Protein AF-A0A5D2HQ77-F1 (afdb_monomer_lite)

Foldseek 3Di:
DVVLLVVQPVPPDDDPVVVVVVLVVVLVVLQVVLLVLQVPPVCLLCSLVVLLVVVVVLVCCCCRRVVVPVVSVVSNLVSLLVSCPPDPLSSLLSLLVVLLVLQLCVQVPPDPVNSLVVLVSSVVSVLSDPVPVSNVVNNVVSVVVCVVVVRTPDPVSVVSSVVVVCVSVDD

Secondary structure (DSSP, 8-state):
-HHHHHHHTT-SSS-HHHHHHHHHHHHHHHHHHHHHHHS-GGGGGGHHHHHHHHHHHHHHHHHHHHTT-HHHHHHHHHHHHHHHTSSSSHHHHHHHHHHHHHHHHTTSS--HHHHHHHHHHHHHHHTT-S-HHHHHHHHHHHHHHHHHHT--S-HHHHHHHHHHHHHHH--

InterPro domains:
  IPR001373 Cullin, N-terminal [PF00888] (7-171)
  IPR016158 Cullin homology domain [PS50069] (90-171)
  IPR016158 Cullin homology domain [SM00182] (120-171)
  IPR016159 Cullin repeat-like-containing domain superfamily [SSF74788] (16-86)
  IPR036317 Cullin homology domain superfamily [SSF75632] (87-171)
  IPR045093 Cullin [PTHR11932] (2-170)

Radius of gyration: 18.24 Å; chains: 1; bounding box: 46×30×52 Å

Organism: Gossypium darwinii (NCBI:txid34276)

Structure (mmCIF, N/CA/C/O backbone):
data_AF-A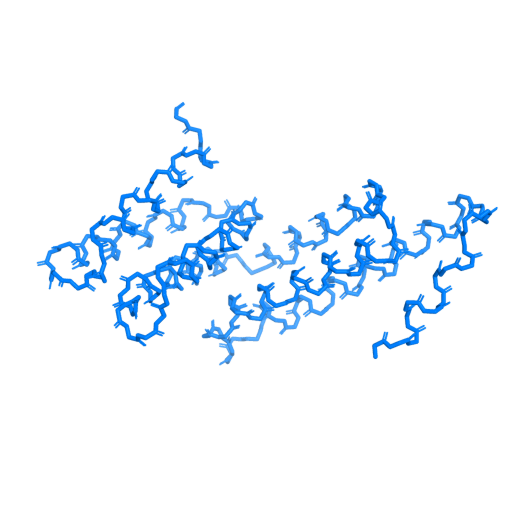0A5D2HQ77-F1
#
_entry.id   AF-A0A5D2HQ77-F1
#
loop_
_atom_site.group_PDB
_atom_site.id
_atom_site.type_symbol
_atom_site.label_atom_id
_atom_site.label_alt_id
_atom_site.label_comp_id
_atom_site.label_asym_id
_atom_site.label_entity_id
_atom_site.label_seq_id
_atom_site.pdbx_PDB_ins_code
_atom_site.Cartn_x
_atom_site.Cartn_y
_atom_site.Cartn_z
_atom_site.occupancy
_atom_site.B_iso_or_equiv
_atom_site.auth_seq_id
_atom_site.auth_comp_id
_atom_site.auth_asym_id
_atom_site.auth_atom_id
_atom_site.pdbx_PDB_model_num
ATOM 1 N N . MET A 1 1 ? 24.667 5.926 -4.091 1.00 46.28 1 MET A N 1
ATOM 2 C CA . MET A 1 1 ? 23.511 6.349 -4.912 1.00 46.28 1 MET A CA 1
ATOM 3 C C . MET A 1 1 ? 23.934 7.239 -6.090 1.00 46.28 1 MET A C 1
ATOM 5 O O . MET A 1 1 ? 23.267 7.203 -7.112 1.00 46.28 1 MET A O 1
ATOM 9 N N . ASP A 1 2 ? 25.092 7.914 -6.039 1.00 42.59 2 ASP A N 1
ATOM 10 C CA . ASP A 1 2 ? 25.584 8.804 -7.114 1.00 42.59 2 ASP A CA 1
ATOM 11 C C . ASP A 1 2 ? 25.995 8.146 -8.443 1.00 42.59 2 ASP A C 1
ATOM 13 O O . ASP A 1 2 ? 26.042 8.810 -9.481 1.00 42.59 2 ASP A O 1
ATOM 17 N N . THR A 1 3 ? 26.298 6.846 -8.455 1.00 45.66 3 THR A N 1
ATOM 18 C CA . THR A 1 3 ? 26.822 6.174 -9.658 1.00 45.66 3 THR A CA 1
ATOM 19 C C . THR A 1 3 ? 25.743 5.931 -10.718 1.00 45.66 3 THR A C 1
ATOM 21 O O . THR A 1 3 ? 26.035 5.966 -11.911 1.00 45.66 3 THR A O 1
ATOM 24 N N . VAL A 1 4 ? 24.486 5.740 -10.302 1.00 54.38 4 VAL A N 1
ATOM 25 C CA . VAL A 1 4 ? 23.354 5.481 -11.209 1.00 54.38 4 VAL A CA 1
ATOM 26 C C . VAL A 1 4 ? 22.914 6.784 -11.884 1.00 54.38 4 VAL A C 1
ATOM 28 O O . VAL A 1 4 ? 22.892 6.861 -13.110 1.00 54.38 4 VAL A O 1
ATOM 31 N N . SER A 1 5 ? 22.700 7.854 -11.110 1.00 49.12 5 SER A N 1
ATOM 32 C CA . SER A 1 5 ? 22.277 9.161 -11.642 1.00 49.12 5 SER A CA 1
ATOM 33 C C . SER A 1 5 ? 23.320 9.835 -12.544 1.00 49.12 5 SER A C 1
ATOM 35 O O . SER A 1 5 ? 22.963 10.677 -13.369 1.00 49.12 5 SER A O 1
ATOM 37 N N . ARG A 1 6 ? 24.611 9.482 -12.430 1.00 52.41 6 ARG A N 1
ATOM 38 C CA . ARG A 1 6 ? 25.660 9.939 -13.362 1.00 52.41 6 ARG A CA 1
ATOM 39 C C . ARG A 1 6 ? 25.711 9.133 -14.661 1.00 52.41 6 ARG A C 1
ATOM 41 O O . ARG A 1 6 ? 26.013 9.717 -15.697 1.00 52.41 6 ARG A O 1
ATOM 48 N N . ALA A 1 7 ? 25.380 7.841 -14.633 1.00 55.38 7 ALA A N 1
ATOM 49 C CA . ALA A 1 7 ? 25.395 6.995 -15.828 1.00 55.38 7 ALA A CA 1
ATOM 50 C C . ALA A 1 7 ? 24.282 7.353 -16.834 1.00 55.38 7 ALA A C 1
ATOM 52 O O . ALA A 1 7 ? 24.473 7.193 -18.037 1.00 55.38 7 ALA A O 1
ATOM 53 N N . PHE A 1 8 ? 23.140 7.879 -16.370 1.00 52.66 8 PHE A N 1
ATOM 54 C CA . PHE A 1 8 ? 21.962 8.097 -17.224 1.00 52.66 8 PHE A CA 1
ATOM 55 C C . PHE A 1 8 ? 21.809 9.511 -17.810 1.00 52.66 8 PHE A C 1
ATOM 57 O O . PHE A 1 8 ? 21.133 9.665 -18.827 1.00 52.66 8 PHE A O 1
ATOM 64 N N . ARG A 1 9 ? 22.499 10.536 -17.280 1.00 54.22 9 ARG A N 1
ATOM 65 C CA . ARG A 1 9 ? 22.414 11.920 -17.811 1.00 54.22 9 ARG A CA 1
ATOM 66 C C . ARG A 1 9 ? 22.979 12.098 -19.227 1.00 54.22 9 ARG A C 1
ATOM 68 O O . ARG A 1 9 ? 22.667 13.089 -19.874 1.00 54.22 9 ARG A O 1
ATOM 75 N N . GLY A 1 10 ? 23.784 11.158 -19.722 1.00 47.34 10 GLY A N 1
ATOM 76 C CA . GLY A 1 10 ? 24.385 11.220 -21.062 1.00 47.34 10 GLY A CA 1
ATOM 77 C C . GLY A 1 10 ? 23.536 10.630 -22.195 1.00 47.34 10 GLY A C 1
ATOM 78 O O . GLY A 1 10 ? 24.005 10.574 -23.328 1.00 47.34 10 GLY A O 1
ATOM 79 N N . CYS A 1 11 ? 22.320 10.144 -21.922 1.00 49.59 11 CYS A N 1
ATOM 80 C CA . CYS A 1 11 ? 21.590 9.268 -22.846 1.00 49.59 11 CYS A CA 1
ATOM 81 C C . CYS A 1 11 ? 20.347 9.905 -23.496 1.00 49.59 11 CYS A C 1
ATOM 83 O O . CYS A 1 11 ? 19.375 9.215 -23.785 1.00 49.59 11 CYS A O 1
ATOM 85 N N . THR A 1 12 ? 20.346 11.213 -23.764 1.00 49.84 12 THR A N 1
ATOM 86 C CA . THR A 1 12 ? 19.208 11.870 -24.440 1.00 49.84 12 THR A CA 1
ATOM 87 C C . THR A 1 12 ? 19.161 11.634 -25.955 1.00 49.84 12 THR A C 1
ATOM 89 O O . THR A 1 12 ? 18.136 11.913 -26.567 1.00 49.84 12 THR A O 1
ATOM 92 N N . HIS A 1 13 ? 20.208 11.059 -26.568 1.00 49.38 13 HIS A N 1
ATOM 93 C CA . HIS A 1 13 ? 20.283 10.893 -28.030 1.00 49.38 13 HIS A CA 1
ATOM 94 C C . HIS A 1 13 ? 20.560 9.473 -28.569 1.00 49.38 13 HIS A C 1
ATOM 96 O O . HIS A 1 13 ? 20.652 9.302 -29.785 1.00 49.38 13 HIS A O 1
ATOM 102 N N . CYS A 1 14 ? 20.619 8.426 -27.736 1.00 48.28 14 CYS A N 1
ATOM 103 C CA . CYS A 1 14 ? 20.966 7.074 -28.203 1.00 48.28 14 CYS A CA 1
ATOM 104 C C . CYS A 1 14 ? 19.781 6.087 -28.247 1.00 48.28 14 CYS A C 1
ATOM 106 O O . CYS A 1 14 ? 19.471 5.397 -27.284 1.00 48.28 14 CYS A O 1
ATOM 108 N N . PHE A 1 15 ? 19.185 6.005 -29.444 1.00 48.59 15 PHE A N 1
ATOM 109 C CA . PHE A 1 15 ? 18.670 4.813 -30.140 1.00 48.59 15 PHE A CA 1
ATOM 110 C C . PHE A 1 15 ? 17.759 3.825 -29.376 1.00 48.59 15 PHE A C 1
ATOM 112 O O . PHE A 1 15 ? 18.195 3.060 -28.520 1.00 48.59 15 PHE A O 1
ATOM 119 N N . LYS A 1 16 ? 16.501 3.727 -29.844 1.00 52.50 16 LYS A N 1
ATOM 120 C CA . LYS A 1 16 ? 15.374 2.847 -29.437 1.00 52.50 16 LYS A CA 1
ATOM 121 C C . LYS A 1 16 ? 15.703 1.435 -28.892 1.00 52.50 16 LYS A C 1
ATOM 123 O O . LYS A 1 16 ? 14.896 0.890 -28.140 1.00 52.50 16 LYS A O 1
ATOM 128 N N . GLY A 1 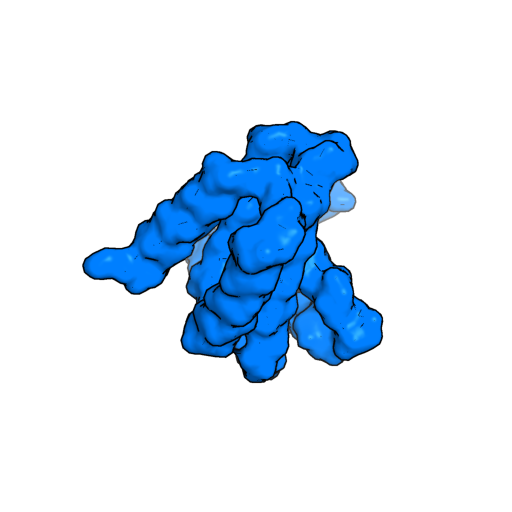17 ? 16.841 0.834 -29.247 1.00 51.88 17 GLY A N 1
ATOM 129 C CA . GLY A 1 17 ? 17.302 -0.461 -28.729 1.00 51.88 17 GLY A CA 1
ATOM 130 C C . GLY A 1 17 ? 17.810 -0.429 -27.279 1.00 51.88 17 GLY A C 1
ATOM 131 O O . GLY A 1 17 ? 17.490 -1.336 -26.513 1.00 51.88 17 GLY A O 1
ATOM 132 N N . GLN A 1 18 ? 18.519 0.627 -26.859 1.00 57.16 18 GLN A N 1
ATOM 133 C CA . GLN A 1 18 ? 19.075 0.727 -25.498 1.00 57.16 18 GLN A CA 1
ATOM 134 C C . GLN A 1 18 ? 17.974 0.943 -24.447 1.00 57.16 18 GLN A C 1
ATOM 136 O O . GLN A 1 18 ? 18.000 0.327 -23.382 1.00 57.16 18 GLN A O 1
ATOM 141 N N . CYS A 1 19 ? 16.920 1.693 -24.791 1.00 73.44 19 CYS A N 1
ATOM 142 C CA . CYS A 1 19 ? 15.748 1.863 -23.927 1.00 73.44 19 CYS A CA 1
ATOM 143 C C . CYS A 1 19 ? 14.961 0.560 -23.707 1.00 73.44 19 CYS A C 1
ATOM 145 O O . CYS A 1 19 ? 14.288 0.424 -22.690 1.00 73.44 19 CYS A O 1
ATOM 147 N N . LYS A 1 20 ? 15.002 -0.411 -24.633 1.00 82.06 20 LYS A N 1
ATOM 148 C CA . LYS A 1 20 ? 14.321 -1.706 -24.441 1.00 82.06 20 LYS A CA 1
ATOM 149 C C . LYS A 1 20 ? 15.092 -2.590 -23.463 1.00 82.06 20 LYS A C 1
ATOM 151 O O . LYS A 1 20 ? 14.491 -3.081 -22.510 1.00 82.06 20 LYS A O 1
ATOM 156 N N . SER A 1 21 ? 16.398 -2.747 -23.668 1.00 87.56 21 SER A N 1
ATOM 157 C CA . SER A 1 21 ? 17.251 -3.545 -22.779 1.00 87.56 21 SER A CA 1
ATOM 158 C C . SER A 1 21 ? 17.292 -2.964 -21.366 1.00 87.56 21 SER A C 1
ATOM 160 O O . SER A 1 21 ? 17.205 -3.708 -20.393 1.00 87.56 21 SER A O 1
ATOM 162 N N . LEU A 1 22 ? 17.326 -1.633 -21.237 1.00 88.88 22 LEU A N 1
ATOM 163 C CA . LEU A 1 22 ? 17.285 -0.976 -19.934 1.00 88.88 22 LEU A CA 1
ATOM 164 C C . LEU A 1 22 ? 15.949 -1.192 -19.211 1.00 88.88 22 LEU A C 1
ATOM 166 O O . LEU A 1 22 ? 15.944 -1.529 -18.031 1.00 88.88 22 LEU A O 1
ATOM 170 N N . ARG A 1 23 ? 14.812 -1.070 -19.911 1.00 91.31 23 ARG A N 1
ATOM 171 C CA . ARG A 1 23 ? 13.496 -1.387 -19.328 1.00 91.31 23 ARG A CA 1
ATOM 172 C C . ARG A 1 23 ? 13.405 -2.845 -18.885 1.00 91.31 23 ARG A C 1
ATOM 174 O O . ARG A 1 23 ? 12.892 -3.116 -17.806 1.00 91.31 23 ARG A O 1
ATOM 181 N N . GLN A 1 24 ? 13.943 -3.780 -19.668 1.00 93.31 24 GLN A N 1
ATOM 182 C CA . GLN A 1 24 ? 14.009 -5.190 -19.271 1.00 93.31 24 GLN A CA 1
ATOM 183 C C . GLN A 1 24 ? 14.859 -5.389 -18.011 1.00 93.31 24 GLN A C 1
ATOM 185 O O . GLN A 1 24 ? 14.433 -6.096 -17.101 1.00 93.31 24 GLN A O 1
ATOM 190 N N . ALA A 1 25 ? 16.018 -4.733 -17.920 1.00 93.75 25 ALA A N 1
ATOM 191 C CA . ALA A 1 25 ? 16.864 -4.788 -16.732 1.00 93.75 25 ALA A CA 1
ATOM 192 C C . ALA A 1 25 ? 16.152 -4.219 -15.491 1.00 93.75 25 ALA A C 1
ATOM 194 O O . ALA A 1 25 ? 16.165 -4.856 -14.439 1.00 93.75 25 ALA A O 1
ATOM 195 N N . ILE A 1 26 ? 15.470 -3.075 -15.629 1.00 93.00 26 ILE A N 1
ATOM 196 C CA . ILE A 1 26 ? 14.671 -2.459 -14.557 1.00 93.00 26 ILE A CA 1
ATOM 197 C C . ILE A 1 26 ? 13.533 -3.387 -14.125 1.00 93.00 26 ILE A C 1
ATOM 199 O O . ILE A 1 26 ? 13.382 -3.644 -12.935 1.00 93.00 26 ILE A O 1
ATOM 203 N N . SER A 1 27 ? 12.777 -3.946 -15.071 1.00 96.06 27 SER A N 1
ATOM 204 C CA . SER A 1 27 ? 11.714 -4.916 -14.781 1.00 96.06 27 SER A CA 1
ATOM 205 C C . SER A 1 27 ? 12.247 -6.119 -13.999 1.00 96.06 27 SER A C 1
ATOM 207 O O . SER A 1 27 ? 11.672 -6.508 -12.984 1.00 96.06 27 SER A O 1
ATOM 209 N N . SER A 1 28 ? 13.365 -6.704 -14.436 1.00 96.38 28 SER A N 1
ATOM 210 C CA . SER A 1 28 ? 13.989 -7.846 -13.758 1.00 96.38 28 SER A CA 1
ATOM 211 C C . SER A 1 28 ? 14.484 -7.493 -12.355 1.00 96.38 28 SER A C 1
ATOM 213 O O . SER A 1 28 ? 14.281 -8.276 -11.428 1.00 96.38 28 SER A O 1
ATOM 215 N N . TYR A 1 29 ? 15.090 -6.315 -12.178 1.00 96.31 29 TYR A N 1
ATOM 216 C CA . TYR A 1 29 ? 15.495 -5.811 -10.864 1.00 96.31 29 TYR A CA 1
ATOM 217 C C . TYR A 1 29 ? 14.289 -5.656 -9.934 1.00 96.31 29 TYR A C 1
ATOM 219 O O . TYR A 1 29 ? 14.295 -6.198 -8.831 1.00 96.31 29 TYR A O 1
ATOM 227 N N . ILE A 1 30 ? 13.229 -4.993 -10.404 1.00 96.69 30 ILE A N 1
ATOM 228 C CA . ILE A 1 30 ? 12.007 -4.763 -9.629 1.00 96.69 30 ILE A CA 1
ATOM 229 C C . ILE A 1 30 ? 11.381 -6.080 -9.190 1.00 96.69 30 ILE A C 1
ATOM 231 O O . ILE A 1 30 ? 11.094 -6.260 -8.010 1.00 96.69 30 ILE A O 1
ATOM 235 N N . ARG A 1 31 ? 11.227 -7.026 -10.121 1.00 96.38 31 ARG A N 1
ATOM 236 C CA . ARG A 1 31 ? 10.640 -8.337 -9.832 1.00 96.38 31 ARG A CA 1
ATOM 237 C C . ARG A 1 31 ? 11.484 -9.130 -8.841 1.00 96.38 31 ARG A C 1
ATOM 239 O O . ARG A 1 31 ? 10.928 -9.662 -7.891 1.00 96.38 31 ARG A O 1
ATOM 246 N N . ARG A 1 32 ? 12.808 -9.184 -9.022 1.00 96.69 32 ARG A N 1
ATOM 247 C CA . ARG A 1 32 ? 13.705 -9.942 -8.135 1.00 96.69 32 ARG A CA 1
ATOM 248 C C . ARG A 1 32 ? 13.730 -9.362 -6.722 1.00 96.69 32 ARG A C 1
ATOM 250 O O . ARG A 1 32 ? 13.551 -10.103 -5.759 1.00 96.69 32 ARG A O 1
ATOM 257 N N . THR A 1 33 ? 13.938 -8.053 -6.600 1.00 96.56 33 THR A N 1
ATOM 258 C CA . THR A 1 33 ? 13.989 -7.373 -5.300 1.00 96.56 33 THR A CA 1
ATOM 259 C C . THR A 1 33 ? 12.627 -7.429 -4.613 1.00 96.56 33 THR A C 1
ATOM 261 O O . THR A 1 33 ? 12.532 -7.856 -3.466 1.00 96.56 33 THR A O 1
ATOM 264 N N . GLY A 1 34 ? 11.547 -7.108 -5.328 1.00 95.69 34 GLY A N 1
ATOM 265 C CA . GLY A 1 34 ? 10.195 -7.188 -4.784 1.00 95.69 34 GLY A CA 1
ATOM 266 C C . GLY A 1 34 ? 9.778 -8.598 -4.376 1.00 95.69 34 GLY A C 1
ATOM 267 O O . GLY A 1 34 ? 9.145 -8.761 -3.340 1.00 95.69 34 GLY A O 1
ATOM 268 N N . GLN A 1 35 ? 10.186 -9.630 -5.119 1.00 96.19 35 GLN A N 1
ATOM 269 C CA . GLN A 1 35 ? 9.943 -11.018 -4.725 1.00 96.19 35 GLN A CA 1
ATOM 270 C C . GLN A 1 35 ? 10.623 -11.353 -3.393 1.00 96.19 35 GLN A C 1
ATOM 272 O O . GLN A 1 35 ? 9.999 -12.004 -2.562 1.00 96.19 35 GLN A O 1
ATOM 277 N N . SER A 1 36 ? 11.854 -10.883 -3.155 1.00 96.69 36 SER A N 1
ATOM 278 C CA . SER A 1 36 ? 12.511 -11.088 -1.854 1.00 96.69 36 SER A CA 1
ATOM 279 C C . SER A 1 36 ? 11.813 -10.374 -0.693 1.00 96.69 36 SER A C 1
ATOM 281 O O . SER A 1 36 ? 11.927 -10.832 0.432 1.00 96.69 36 SER A O 1
ATOM 283 N N . ILE A 1 37 ? 11.057 -9.302 -0.960 1.00 96.81 37 ILE A N 1
ATOM 284 C CA . ILE A 1 37 ? 10.243 -8.611 0.051 1.00 96.81 37 ILE A CA 1
ATOM 285 C C . ILE A 1 37 ? 8.930 -9.368 0.302 1.00 96.81 37 ILE A C 1
ATOM 287 O O . ILE A 1 37 ? 8.543 -9.584 1.443 1.00 96.81 37 ILE A O 1
ATOM 291 N N . VAL A 1 38 ? 8.227 -9.772 -0.761 1.00 96.25 38 VAL A N 1
ATOM 292 C CA . VAL A 1 38 ? 6.867 -10.339 -0.667 1.00 96.25 38 VAL A CA 1
ATOM 293 C C . VAL A 1 38 ? 6.859 -11.812 -0.225 1.00 96.25 38 VAL A C 1
ATOM 295 O O . VAL A 1 38 ? 5.866 -12.279 0.338 1.00 96.25 38 VAL A O 1
ATOM 298 N N . MET A 1 39 ? 7.943 -12.551 -0.480 1.00 95.94 39 MET A N 1
ATOM 299 C CA . MET A 1 39 ? 8.049 -13.985 -0.162 1.00 95.94 39 MET A CA 1
ATOM 300 C C . MET A 1 39 ? 8.737 -14.289 1.173 1.00 95.94 39 MET A C 1
ATOM 302 O O . MET A 1 39 ? 8.775 -15.451 1.569 1.00 95.94 39 MET A O 1
ATOM 306 N N . ASP A 1 40 ? 9.290 -13.288 1.856 1.00 95.81 40 ASP A N 1
ATOM 307 C CA . ASP A 1 40 ? 9.943 -13.466 3.157 1.00 95.81 40 ASP A CA 1
ATOM 308 C C . ASP A 1 40 ? 8.892 -13.464 4.281 1.00 95.81 40 ASP A C 1
ATOM 310 O O . ASP A 1 40 ? 8.517 -12.414 4.805 1.00 95.81 40 ASP A O 1
ATOM 314 N N . GLU A 1 41 ? 8.382 -14.651 4.630 1.00 95.44 41 GLU A N 1
ATOM 315 C CA . GLU A 1 41 ? 7.321 -14.798 5.638 1.00 95.44 41 GLU A CA 1
ATOM 316 C C . GLU A 1 41 ? 7.755 -14.367 7.046 1.00 95.44 41 GLU A C 1
ATOM 318 O O . GLU A 1 41 ? 6.922 -13.922 7.840 1.00 95.44 41 GLU A O 1
ATOM 323 N N . GLU A 1 42 ? 9.053 -14.454 7.358 1.00 96.06 42 GLU A N 1
ATOM 324 C CA . GLU A 1 42 ? 9.591 -14.014 8.650 1.00 96.06 42 GLU A CA 1
ATOM 325 C C . GLU A 1 42 ? 9.483 -12.491 8.809 1.00 96.06 42 GLU A C 1
ATOM 327 O O . GLU A 1 42 ? 9.359 -11.985 9.928 1.00 96.06 42 GLU A O 1
ATOM 332 N N . LYS A 1 43 ? 9.449 -11.762 7.685 1.00 95.06 43 LYS A N 1
ATOM 333 C CA . LYS A 1 43 ? 9.343 -10.300 7.621 1.00 95.06 43 LYS A CA 1
ATOM 334 C C . LYS A 1 43 ? 7.975 -9.795 7.178 1.00 95.06 43 LYS A C 1
ATOM 336 O O . LYS A 1 43 ? 7.840 -8.632 6.807 1.00 95.06 43 LYS A O 1
ATOM 341 N N . ASP A 1 44 ? 6.927 -10.610 7.301 1.00 95.06 44 ASP A N 1
ATOM 342 C CA . ASP A 1 44 ? 5.551 -10.204 6.976 1.00 95.06 44 ASP A CA 1
ATOM 343 C C . ASP A 1 44 ? 5.120 -8.902 7.672 1.00 95.06 44 ASP A C 1
ATOM 345 O O . ASP A 1 44 ? 4.353 -8.119 7.112 1.00 95.06 44 ASP A O 1
ATOM 349 N N . LYS A 1 45 ? 5.623 -8.653 8.888 1.00 93.00 45 LYS A N 1
ATOM 350 C CA . LYS A 1 45 ? 5.339 -7.426 9.649 1.00 93.00 45 LYS A CA 1
ATOM 351 C C . LYS A 1 45 ? 5.897 -6.168 8.977 1.00 93.00 45 LYS A C 1
ATOM 353 O O . LYS A 1 45 ? 5.267 -5.119 9.051 1.00 93.00 45 LYS A O 1
ATOM 358 N N . ASP A 1 46 ? 7.023 -6.298 8.283 1.00 95.62 46 ASP A N 1
ATOM 359 C CA . ASP A 1 46 ? 7.743 -5.200 7.636 1.00 95.62 46 ASP A CA 1
ATOM 360 C C . ASP A 1 46 ? 7.485 -5.147 6.122 1.00 95.62 46 ASP A C 1
ATOM 362 O O . ASP A 1 46 ? 8.045 -4.309 5.413 1.00 95.62 46 ASP A O 1
ATOM 366 N N . MET A 1 47 ? 6.642 -6.040 5.588 1.00 97.19 47 MET A N 1
ATOM 367 C CA . MET A 1 47 ? 6.410 -6.149 4.146 1.00 97.19 47 MET A CA 1
ATOM 368 C C . MET A 1 47 ? 5.847 -4.849 3.564 1.00 97.19 47 MET A C 1
ATOM 370 O O . MET A 1 47 ? 6.336 -4.363 2.546 1.00 97.19 47 MET A O 1
ATOM 374 N N . VAL A 1 48 ? 4.822 -4.270 4.199 1.00 97.50 48 VAL A N 1
ATOM 375 C CA . VAL A 1 48 ? 4.158 -3.064 3.679 1.00 97.50 48 VAL A CA 1
ATOM 376 C C . VAL A 1 48 ? 5.093 -1.857 3.739 1.00 97.50 48 VAL A C 1
ATOM 378 O O . VAL A 1 48 ? 5.214 -1.152 2.742 1.00 97.50 48 VAL A O 1
ATOM 381 N N . SER A 1 49 ? 5.805 -1.642 4.851 1.00 96.38 49 SER A N 1
ATOM 382 C CA . SER A 1 49 ? 6.802 -0.566 4.963 1.00 96.38 49 SER A CA 1
ATOM 383 C C . SER A 1 49 ? 7.915 -0.725 3.927 1.00 96.38 49 SER A C 1
ATOM 385 O O . SER A 1 49 ? 8.211 0.222 3.201 1.00 96.38 49 SER A O 1
ATOM 387 N N . SER A 1 50 ? 8.441 -1.940 3.761 1.00 97.62 50 SER A N 1
ATOM 388 C CA . SER A 1 50 ? 9.469 -2.241 2.758 1.00 97.62 50 SER A CA 1
ATOM 389 C C . SER A 1 50 ? 8.981 -1.987 1.327 1.00 97.62 50 SER A C 1
ATOM 391 O O . SER A 1 50 ? 9.723 -1.457 0.502 1.00 97.62 50 SER A O 1
ATOM 393 N N . LEU A 1 51 ? 7.723 -2.318 1.008 1.00 97.69 51 LEU A N 1
ATOM 394 C CA . LEU A 1 51 ? 7.126 -2.027 -0.301 1.00 97.69 51 LEU A CA 1
ATOM 395 C C . LEU A 1 51 ? 6.927 -0.524 -0.534 1.00 97.69 51 LEU A C 1
ATOM 397 O O . LEU A 1 51 ? 7.134 -0.063 -1.657 1.00 97.69 51 LEU A O 1
ATOM 401 N N . LEU A 1 52 ? 6.548 0.239 0.496 1.00 97.12 52 LEU A N 1
ATOM 402 C CA . LEU A 1 52 ? 6.414 1.697 0.418 1.00 97.12 52 LEU A CA 1
ATOM 403 C C . LEU A 1 52 ? 7.764 2.370 0.149 1.00 97.12 52 LEU A C 1
ATOM 405 O O . LEU A 1 52 ? 7.868 3.198 -0.757 1.00 97.12 52 LEU A O 1
ATOM 409 N N . GLU A 1 53 ? 8.800 1.988 0.894 1.00 97.06 53 GLU A N 1
ATOM 410 C CA . GLU A 1 53 ? 10.165 2.489 0.703 1.00 97.06 53 GLU A CA 1
ATOM 411 C C . GLU A 1 53 ? 10.708 2.110 -0.672 1.00 97.06 53 GLU A C 1
ATOM 413 O O . GLU A 1 53 ? 11.252 2.949 -1.397 1.00 97.06 53 GLU A O 1
ATOM 418 N N . PHE A 1 54 ? 10.496 0.857 -1.080 1.00 97.50 54 PHE A N 1
ATOM 419 C CA . PHE A 1 54 ? 10.921 0.400 -2.390 1.00 97.50 54 PHE A CA 1
ATOM 420 C C . PHE A 1 54 ? 10.215 1.173 -3.507 1.00 97.50 54 PHE A C 1
ATOM 422 O O . PHE A 1 54 ? 10.878 1.663 -4.422 1.00 97.50 54 PHE A O 1
ATOM 429 N N . LYS A 1 55 ? 8.897 1.375 -3.410 1.00 96.38 55 LYS A N 1
ATOM 430 C CA . LYS A 1 55 ? 8.138 2.182 -4.372 1.00 96.38 55 LYS A CA 1
ATOM 431 C C . LYS A 1 55 ? 8.648 3.623 -4.439 1.00 96.38 55 LYS A C 1
ATOM 433 O O . LYS A 1 55 ? 8.869 4.119 -5.541 1.00 96.38 55 LYS A O 1
ATOM 438 N N . ALA A 1 56 ? 8.902 4.258 -3.294 1.00 96.00 56 ALA A N 1
ATOM 439 C CA . ALA A 1 56 ? 9.454 5.611 -3.241 1.00 96.00 56 ALA A CA 1
ATOM 440 C C . ALA A 1 56 ? 10.831 5.699 -3.922 1.00 96.00 56 ALA A C 1
ATOM 442 O O . ALA A 1 56 ? 11.091 6.633 -4.680 1.00 96.00 56 ALA A O 1
ATOM 443 N N . SER A 1 57 ? 11.691 4.693 -3.721 1.00 95.62 57 SER A N 1
ATOM 444 C CA . SER A 1 57 ? 12.995 4.626 -4.394 1.00 95.62 57 SER A CA 1
ATOM 445 C C . SER A 1 57 ? 12.865 4.527 -5.921 1.00 95.62 57 SER A C 1
ATOM 447 O O . SER A 1 57 ? 13.609 5.182 -6.650 1.00 95.62 57 SER A O 1
ATOM 449 N N . LEU A 1 58 ? 11.891 3.756 -6.422 1.00 94.38 58 LEU A N 1
ATOM 450 C CA . LEU A 1 58 ? 11.631 3.624 -7.858 1.00 94.38 58 LEU A CA 1
ATOM 451 C C . LEU A 1 58 ? 11.088 4.926 -8.455 1.00 94.38 58 LEU A C 1
ATOM 453 O O . LEU A 1 58 ? 11.476 5.286 -9.567 1.00 94.38 58 LEU A O 1
ATOM 457 N N . ASP A 1 59 ? 10.236 5.639 -7.717 1.00 92.50 59 ASP A N 1
ATOM 458 C CA . ASP A 1 59 ? 9.685 6.928 -8.140 1.00 92.50 59 ASP A CA 1
ATOM 459 C C . ASP A 1 59 ? 10.768 8.011 -8.239 1.00 92.50 59 ASP A C 1
ATOM 461 O O . ASP A 1 59 ? 10.824 8.717 -9.246 1.00 92.50 59 ASP A O 1
ATOM 465 N N . SER A 1 60 ? 11.683 8.089 -7.264 1.00 92.94 60 SER A N 1
ATOM 466 C CA . SER A 1 60 ? 12.841 9.002 -7.317 1.00 92.94 60 SER A CA 1
ATOM 467 C C . SER A 1 60 ? 13.753 8.684 -8.507 1.00 92.94 60 SER A C 1
ATOM 469 O O . SER A 1 60 ? 14.098 9.582 -9.275 1.00 92.94 60 SER A O 1
ATOM 471 N N . ILE A 1 61 ? 14.063 7.404 -8.758 1.00 87.94 61 ILE A N 1
ATOM 472 C CA . ILE A 1 61 ? 14.855 7.002 -9.933 1.00 87.94 61 ILE A CA 1
ATOM 473 C C . ILE A 1 61 ? 14.159 7.424 -11.235 1.00 87.94 61 ILE A C 1
ATOM 475 O O . ILE A 1 61 ? 14.804 7.936 -12.152 1.00 87.94 61 ILE A O 1
ATOM 479 N N . LEU A 1 62 ? 12.845 7.217 -11.330 1.00 87.44 62 LEU A N 1
ATOM 480 C CA . LEU A 1 62 ? 12.049 7.565 -12.504 1.00 87.44 62 LEU A CA 1
ATOM 481 C C . LEU A 1 62 ? 12.020 9.077 -12.769 1.00 87.44 62 LEU A C 1
ATOM 483 O O . LEU A 1 62 ? 12.124 9.507 -13.922 1.00 87.44 62 LEU A O 1
ATOM 487 N N . GLU A 1 63 ? 11.892 9.880 -11.718 1.00 87.75 63 GLU A N 1
ATOM 488 C CA . GLU A 1 63 ? 11.875 11.337 -11.806 1.00 87.75 63 GLU A CA 1
ATOM 489 C C . GLU A 1 63 ? 13.258 11.904 -12.142 1.00 87.75 63 GLU A C 1
ATOM 491 O O . GLU A 1 63 ? 13.397 12.652 -13.112 1.00 87.75 63 GLU A O 1
ATOM 496 N N . GLU A 1 64 ? 14.292 11.492 -11.411 1.00 87.12 64 GLU A N 1
ATOM 497 C CA . GLU A 1 64 ? 15.637 12.063 -11.518 1.00 87.12 64 GLU A CA 1
ATOM 498 C C . GLU A 1 64 ? 16.422 11.563 -12.734 1.00 87.12 64 GLU A C 1
ATOM 500 O O . GLU A 1 64 ? 17.186 12.323 -13.333 1.00 87.12 64 GLU A O 1
ATOM 505 N N . SER A 1 65 ? 16.274 10.283 -13.092 1.00 84.00 65 SER A N 1
ATOM 506 C CA . SER A 1 65 ? 17.097 9.651 -14.137 1.00 84.00 65 SER A CA 1
ATOM 507 C C . SER A 1 65 ? 16.397 9.563 -15.488 1.00 84.00 65 SER A C 1
ATOM 509 O O . SER A 1 65 ? 17.070 9.505 -16.516 1.00 84.00 65 SER A O 1
ATOM 511 N N . PHE A 1 66 ? 15.062 9.548 -15.504 1.00 81.88 66 PHE A N 1
ATOM 512 C CA . PHE A 1 66 ? 14.280 9.305 -16.720 1.00 81.88 66 PHE A CA 1
ATOM 513 C C . PHE A 1 66 ? 13.253 10.398 -17.024 1.00 81.88 66 PHE A C 1
ATOM 515 O O . PHE A 1 66 ? 12.489 10.242 -17.976 1.00 81.88 66 PHE A O 1
ATOM 522 N N . SER A 1 67 ? 13.217 11.483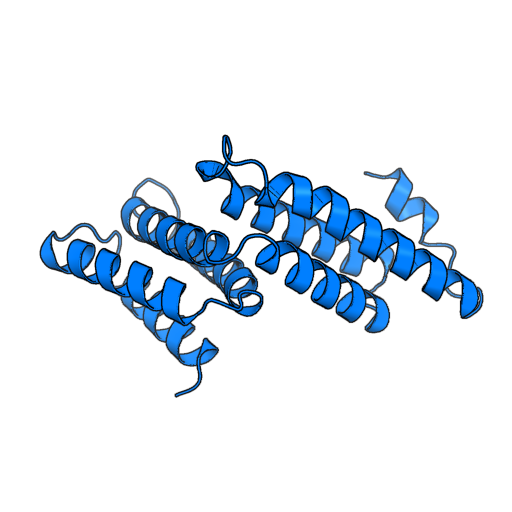 -16.239 1.00 83.81 67 SER A N 1
ATOM 523 C CA . SER A 1 67 ? 12.294 12.615 -16.420 1.00 83.81 67 SER A CA 1
ATOM 524 C C . SER A 1 67 ? 10.836 12.170 -16.606 1.00 83.81 67 SER A C 1
ATOM 526 O O . SER A 1 67 ? 10.123 12.700 -17.455 1.00 83.81 67 SER A O 1
ATOM 528 N N . LYS A 1 68 ? 10.409 11.149 -15.844 1.00 79.25 68 LYS A N 1
ATOM 529 C CA . LYS A 1 68 ? 9.066 10.540 -15.923 1.00 79.25 68 LYS A CA 1
ATOM 530 C C . LYS A 1 68 ? 8.693 10.030 -17.322 1.00 79.25 68 LYS A C 1
ATOM 532 O O . LYS A 1 68 ? 7.539 10.114 -17.737 1.00 79.25 68 LYS A O 1
ATOM 537 N N . ASN A 1 69 ? 9.658 9.474 -18.058 1.00 88.38 69 ASN A N 1
ATOM 538 C CA . ASN A 1 69 ? 9.396 8.858 -19.355 1.00 88.38 69 ASN A CA 1
ATOM 539 C C . ASN A 1 69 ? 8.337 7.743 -19.249 1.00 88.38 69 ASN A C 1
ATOM 541 O O . ASN A 1 69 ? 8.531 6.746 -18.553 1.00 88.38 69 ASN A O 1
ATOM 545 N N . GLU A 1 70 ? 7.255 7.888 -20.013 1.00 89.69 70 GLU A N 1
ATOM 546 C CA . GLU A 1 70 ? 6.062 7.037 -19.946 1.00 89.69 70 GLU A CA 1
ATOM 547 C C . GLU A 1 70 ? 6.356 5.537 -20.125 1.00 89.69 70 GLU A C 1
ATOM 549 O O . GLU A 1 70 ? 5.787 4.696 -19.429 1.00 89.69 70 GLU A O 1
ATOM 554 N N . ALA A 1 71 ? 7.303 5.169 -20.995 1.00 90.12 71 ALA A N 1
ATOM 555 C CA . ALA A 1 71 ? 7.648 3.765 -21.208 1.00 90.12 71 ALA A CA 1
ATOM 556 C C . ALA A 1 71 ? 8.304 3.132 -19.967 1.00 90.12 71 ALA A C 1
ATOM 558 O O . ALA A 1 71 ? 8.095 1.945 -19.694 1.00 90.12 71 ALA A O 1
ATOM 559 N N . PHE A 1 72 ? 9.094 3.904 -19.214 1.00 90.12 72 PHE A N 1
ATOM 560 C CA . PHE A 1 72 ? 9.659 3.466 -17.938 1.00 90.12 72 PHE A CA 1
ATOM 561 C C . PHE A 1 72 ? 8.599 3.464 -16.837 1.00 90.12 72 PHE A C 1
ATOM 563 O O . PHE A 1 72 ? 8.544 2.489 -16.092 1.00 90.12 72 PHE A O 1
ATOM 570 N N . CYS A 1 73 ? 7.710 4.465 -16.799 1.00 91.81 73 CYS A N 1
ATOM 571 C CA . CYS A 1 73 ? 6.558 4.484 -15.891 1.00 91.81 73 CYS A CA 1
ATOM 572 C C . CYS A 1 73 ? 5.740 3.191 -16.011 1.00 91.81 73 CYS A C 1
ATOM 574 O O . CYS A 1 73 ? 5.526 2.503 -15.015 1.00 91.81 73 CYS A O 1
ATOM 576 N N . ASN A 1 74 ? 5.359 2.818 -17.237 1.00 94.25 74 ASN A N 1
ATOM 577 C CA . ASN A 1 74 ? 4.579 1.608 -17.502 1.00 94.25 74 ASN A CA 1
ATOM 578 C C . ASN A 1 74 ? 5.357 0.342 -17.124 1.00 94.25 74 ASN A C 1
ATOM 580 O O . ASN A 1 74 ? 4.828 -0.534 -16.453 1.00 94.25 74 ASN A O 1
ATOM 584 N N . THR A 1 75 ? 6.652 0.281 -17.447 1.00 95.00 75 THR A N 1
ATOM 585 C CA . THR A 1 75 ? 7.496 -0.872 -17.083 1.00 95.00 75 THR A CA 1
ATOM 586 C C . THR A 1 75 ? 7.576 -1.072 -15.564 1.00 95.00 75 THR A C 1
ATOM 588 O O . THR A 1 75 ? 7.505 -2.206 -15.086 1.00 95.00 75 THR A O 1
ATOM 591 N N . ILE A 1 76 ? 7.731 0.017 -14.803 1.00 94.75 76 ILE A N 1
ATOM 592 C CA . ILE A 1 76 ? 7.748 -0.015 -13.337 1.00 94.75 76 ILE A CA 1
ATOM 593 C C . ILE A 1 76 ? 6.380 -0.447 -12.819 1.00 94.75 76 ILE A C 1
ATOM 595 O O . ILE A 1 76 ? 6.317 -1.364 -12.004 1.00 94.75 76 ILE A O 1
ATOM 599 N N . LYS A 1 77 ? 5.302 0.163 -13.328 1.00 95.19 77 LYS A N 1
ATOM 600 C CA . LYS A 1 77 ? 3.920 -0.149 -12.954 1.00 95.19 77 LYS A CA 1
ATOM 601 C C . LYS A 1 77 ? 3.620 -1.641 -13.128 1.00 95.19 77 LYS A C 1
ATOM 603 O O . LYS A 1 77 ? 3.266 -2.291 -12.152 1.00 95.19 77 LYS A O 1
ATOM 608 N N . ASP A 1 78 ? 3.865 -2.192 -14.315 1.00 96.62 78 ASP A N 1
ATOM 609 C CA . ASP A 1 78 ? 3.586 -3.597 -14.641 1.00 96.62 78 ASP A CA 1
ATOM 610 C C . ASP A 1 78 ? 4.429 -4.563 -13.794 1.00 96.62 78 ASP A C 1
ATOM 612 O O . ASP A 1 78 ? 3.977 -5.629 -13.373 1.00 96.62 78 ASP A O 1
ATOM 616 N N . SER A 1 79 ? 5.687 -4.203 -13.528 1.00 97.19 79 SER A N 1
ATOM 617 C CA . SER A 1 79 ? 6.586 -5.025 -12.709 1.00 97.19 79 SER A CA 1
ATOM 618 C C . SER A 1 79 ? 6.187 -5.011 -11.236 1.00 97.19 79 SER A C 1
ATOM 620 O O . SER A 1 79 ? 6.293 -6.041 -10.567 1.00 97.19 79 SER A O 1
ATOM 622 N N . PHE A 1 80 ? 5.720 -3.863 -10.744 1.00 96.81 80 PHE A N 1
ATOM 623 C CA . PHE A 1 80 ? 5.249 -3.685 -9.376 1.00 96.81 80 PHE A CA 1
ATOM 624 C C . PHE A 1 80 ? 3.892 -4.360 -9.146 1.00 96.81 80 PHE A C 1
ATOM 626 O O . PHE A 1 80 ? 3.695 -5.034 -8.139 1.00 96.81 80 PHE A O 1
ATOM 633 N N . GLU A 1 81 ? 2.980 -4.272 -10.113 1.00 96.38 81 GLU A N 1
ATOM 634 C CA . GLU A 1 81 ? 1.722 -5.018 -10.083 1.00 96.38 81 GLU A CA 1
ATOM 635 C C . GLU A 1 81 ? 1.972 -6.529 -10.085 1.00 96.38 81 GLU A C 1
ATOM 637 O O . GLU A 1 81 ? 1.369 -7.273 -9.314 1.00 96.38 81 GLU A O 1
ATOM 642 N N . HIS A 1 82 ? 2.920 -6.999 -10.896 1.00 95.75 82 HIS A N 1
ATOM 643 C CA . HIS A 1 82 ? 3.287 -8.407 -10.890 1.00 95.75 82 HIS A CA 1
ATOM 644 C C . HIS A 1 82 ? 3.832 -8.849 -9.526 1.00 95.75 82 HIS A C 1
ATOM 646 O O . HIS A 1 82 ? 3.372 -9.855 -8.994 1.00 95.75 82 HIS A O 1
ATOM 652 N N . LEU A 1 83 ? 4.805 -8.128 -8.948 1.00 95.44 83 LEU A N 1
ATOM 653 C CA . LEU A 1 83 ? 5.446 -8.565 -7.700 1.00 95.44 83 LEU A CA 1
ATOM 654 C C . LEU A 1 83 ? 4.489 -8.551 -6.504 1.00 95.44 83 LEU A C 1
ATOM 656 O O . LEU A 1 83 ? 4.530 -9.480 -5.701 1.00 95.44 83 LEU A O 1
ATOM 660 N N . ILE A 1 84 ? 3.613 -7.543 -6.390 1.00 95.81 84 ILE A N 1
ATOM 661 C CA . ILE A 1 84 ? 2.702 -7.439 -5.242 1.00 95.81 84 ILE A CA 1
ATOM 662 C C . ILE A 1 84 ? 1.631 -8.531 -5.278 1.00 95.81 84 ILE A C 1
ATOM 664 O O . ILE A 1 84 ? 1.094 -8.893 -4.242 1.00 95.81 84 ILE A O 1
ATOM 668 N N . ASN A 1 85 ? 1.337 -9.083 -6.455 1.00 96.19 85 ASN A N 1
ATOM 669 C CA . ASN A 1 85 ? 0.363 -10.160 -6.615 1.00 96.19 85 ASN A CA 1
ATOM 670 C C . ASN A 1 85 ? 1.012 -11.549 -6.707 1.00 96.19 85 ASN A C 1
ATOM 672 O O . ASN A 1 85 ? 0.305 -12.533 -6.908 1.00 96.19 85 ASN A O 1
ATOM 676 N N . LEU A 1 86 ? 2.335 -11.666 -6.526 1.00 95.12 86 LEU A N 1
ATOM 677 C CA . LEU A 1 86 ? 3.007 -12.968 -6.522 1.00 95.12 86 LEU A CA 1
ATOM 678 C C . LEU A 1 86 ? 2.560 -13.858 -5.356 1.00 95.12 86 LEU A C 1
ATOM 680 O O . LEU A 1 86 ? 2.464 -15.074 -5.514 1.00 95.12 86 LEU A O 1
ATOM 684 N N . ARG A 1 87 ? 2.306 -13.268 -4.182 1.00 93.88 87 ARG A N 1
ATOM 685 C CA . ARG A 1 87 ? 1.765 -13.987 -3.025 1.00 93.88 87 ARG A CA 1
ATOM 686 C C . ARG A 1 87 ? 0.273 -13.710 -2.936 1.00 93.88 87 ARG A C 1
ATOM 688 O O . ARG A 1 87 ? -0.143 -12.594 -2.639 1.00 93.88 87 ARG A O 1
ATOM 695 N N . GLN A 1 88 ? -0.530 -14.731 -3.208 1.00 92.44 88 GLN A N 1
ATOM 696 C CA . GLN A 1 88 ? -1.982 -14.598 -3.259 1.00 92.44 88 GLN A CA 1
ATOM 697 C C . GLN A 1 88 ? -2.536 -14.135 -1.904 1.00 92.44 88 GLN A C 1
ATOM 699 O O . GLN A 1 88 ? -2.181 -14.692 -0.867 1.00 92.44 88 GLN A O 1
ATOM 704 N N . ASN A 1 89 ? -3.425 -13.137 -1.921 1.00 92.69 89 ASN A N 1
ATOM 705 C CA . ASN A 1 89 ? -4.199 -12.605 -0.785 1.00 92.69 89 ASN A CA 1
ATOM 706 C C . ASN A 1 89 ? -3.403 -11.966 0.367 1.00 92.69 89 ASN A C 1
ATOM 708 O O . ASN A 1 89 ? -3.920 -11.073 1.039 1.00 92.69 89 ASN A O 1
ATOM 712 N N . ARG A 1 90 ? -2.154 -12.372 0.604 1.00 95.38 90 ARG A N 1
ATOM 713 C CA . ARG A 1 90 ? -1.379 -11.912 1.754 1.00 95.38 90 ARG A CA 1
ATOM 714 C C . ARG A 1 90 ? -1.091 -10.409 1.722 1.00 95.38 90 ARG A C 1
ATOM 716 O O . ARG A 1 90 ? -1.339 -9.767 2.740 1.00 95.38 90 ARG A O 1
ATOM 723 N N . PRO A 1 91 ? -0.638 -9.808 0.608 1.00 96.50 91 PRO A N 1
ATOM 724 C CA . PRO A 1 91 ? -0.385 -8.371 0.576 1.00 96.50 91 PRO A CA 1
ATOM 725 C C . PRO A 1 91 ? -1.660 -7.565 0.835 1.00 96.50 91 PRO A C 1
ATOM 727 O O . PRO A 1 91 ? -1.612 -6.580 1.560 1.00 96.50 91 PRO A O 1
ATOM 730 N N . ALA A 1 92 ? -2.817 -8.034 0.357 1.00 97.19 92 ALA A N 1
ATOM 731 C CA . ALA A 1 92 ? -4.109 -7.415 0.650 1.00 97.19 92 ALA A CA 1
ATOM 732 C C . ALA A 1 92 ? -4.445 -7.430 2.154 1.00 97.19 92 ALA A C 1
ATOM 734 O O . ALA A 1 92 ? -4.808 -6.397 2.718 1.00 97.19 92 ALA A O 1
ATOM 735 N N . GLU A 1 93 ? -4.271 -8.575 2.824 1.00 97.31 93 GLU A N 1
ATOM 736 C CA . GLU A 1 93 ? -4.443 -8.686 4.278 1.00 97.31 93 GLU A CA 1
ATOM 737 C C . GLU A 1 93 ? -3.472 -7.771 5.042 1.00 97.31 93 GLU A C 1
ATOM 739 O O . GLU A 1 93 ? -3.879 -7.063 5.966 1.00 97.31 93 GLU A O 1
ATOM 744 N N . LEU A 1 94 ? -2.186 -7.794 4.682 1.00 97.75 94 LEU A N 1
ATOM 745 C CA . LEU A 1 94 ? -1.151 -7.036 5.386 1.00 97.75 94 LEU A CA 1
ATOM 746 C C . LEU A 1 94 ? -1.328 -5.527 5.202 1.00 97.75 94 LEU A C 1
ATOM 748 O O . LEU A 1 94 ? -1.155 -4.786 6.164 1.00 97.75 94 LEU A O 1
ATOM 752 N N . ILE A 1 95 ? -1.756 -5.068 4.023 1.00 97.56 95 ILE A N 1
ATOM 753 C CA . ILE A 1 95 ? -2.102 -3.660 3.786 1.00 97.56 95 ILE A CA 1
ATOM 754 C C . ILE A 1 95 ? -3.283 -3.237 4.674 1.00 97.56 95 ILE A C 1
ATOM 756 O O . ILE A 1 95 ? -3.225 -2.177 5.298 1.00 97.56 95 ILE A O 1
ATOM 760 N N . ALA A 1 96 ? -4.328 -4.064 4.796 1.00 97.25 96 ALA A N 1
ATOM 761 C CA . ALA A 1 96 ? -5.456 -3.770 5.685 1.00 97.25 96 ALA A CA 1
ATOM 762 C C . ALA A 1 96 ? -5.022 -3.679 7.160 1.00 97.25 96 ALA A C 1
ATOM 764 O O . ALA A 1 96 ? -5.423 -2.754 7.868 1.00 97.25 96 ALA A O 1
ATOM 765 N N . LYS A 1 97 ? -4.160 -4.599 7.610 1.00 96.75 97 LYS A N 1
ATOM 766 C CA . LYS A 1 97 ? -3.589 -4.586 8.968 1.00 96.75 97 LYS A CA 1
ATOM 767 C C . LYS A 1 97 ? -2.702 -3.371 9.221 1.00 96.75 97 LYS A C 1
ATOM 769 O O . LYS A 1 97 ? -2.799 -2.768 10.283 1.00 96.75 97 LYS A O 1
ATOM 774 N N . PHE A 1 98 ? -1.879 -2.992 8.248 1.00 96.56 98 PHE A N 1
ATOM 775 C CA . PHE A 1 98 ? -1.026 -1.811 8.345 1.00 96.56 98 PHE A CA 1
ATOM 776 C C . PHE A 1 98 ? -1.861 -0.533 8.508 1.00 96.56 98 PHE A C 1
ATOM 778 O O . PHE A 1 98 ? -1.541 0.315 9.337 1.00 96.56 98 PHE A O 1
ATOM 785 N N . LEU A 1 99 ? -2.975 -0.412 7.776 1.00 95.56 99 LEU A N 1
ATOM 786 C CA . LEU A 1 99 ? -3.916 0.696 7.957 1.00 95.56 99 LEU A CA 1
ATOM 787 C C . LEU A 1 99 ? -4.581 0.688 9.339 1.00 95.56 99 LEU A C 1
ATOM 789 O O . LEU A 1 99 ? -4.700 1.753 9.940 1.00 95.56 99 LEU A O 1
ATOM 793 N N . ASP A 1 100 ? -4.999 -0.478 9.856 1.00 95.06 100 ASP A N 1
ATOM 794 C CA . ASP A 1 100 ? -5.530 -0.590 11.229 1.00 95.06 100 ASP A CA 1
ATOM 795 C C . ASP A 1 100 ? -4.521 -0.073 12.255 1.00 95.06 100 ASP A C 1
ATOM 797 O O . ASP A 1 100 ? -4.879 0.722 13.120 1.00 95.06 100 ASP A O 1
ATOM 801 N N . GLU A 1 101 ? -3.257 -0.476 12.130 1.00 93.81 101 GLU A N 1
ATOM 802 C CA . GLU A 1 101 ? -2.190 -0.045 13.029 1.00 93.81 101 GLU A CA 1
ATOM 803 C C . GLU A 1 101 ? -1.996 1.475 12.980 1.00 93.81 101 GLU A C 1
ATOM 805 O O . GLU A 1 101 ? -2.043 2.131 14.021 1.00 93.81 101 GLU A O 1
ATOM 810 N N . LYS A 1 102 ? -1.888 2.067 11.782 1.00 93.06 102 LYS A N 1
ATOM 811 C CA . LYS A 1 102 ? -1.728 3.524 11.631 1.00 93.06 102 LYS A CA 1
ATOM 812 C C . LYS A 1 102 ? -2.925 4.317 12.154 1.00 93.06 102 LYS A C 1
ATOM 814 O O . LYS A 1 102 ? -2.732 5.342 12.801 1.00 93.06 102 LYS A O 1
ATOM 819 N N . LEU A 1 103 ? -4.148 3.829 11.949 1.00 92.75 103 LEU A N 1
ATOM 820 C CA . LEU A 1 103 ? -5.362 4.484 12.448 1.00 92.75 103 LEU A CA 1
ATOM 821 C C . LEU A 1 103 ? -5.567 4.312 13.958 1.00 92.75 103 LEU A C 1
ATOM 823 O O . LEU A 1 103 ? -6.331 5.071 14.549 1.00 92.75 103 LEU A O 1
ATOM 827 N N . ARG A 1 104 ? -4.897 3.351 14.602 1.00 90.31 104 ARG A N 1
ATOM 828 C CA . ARG A 1 104 ? -4.884 3.203 16.069 1.00 90.31 104 ARG A CA 1
ATOM 829 C C . ARG A 1 104 ? -3.776 4.022 16.716 1.00 90.31 104 ARG A C 1
ATOM 831 O O . ARG A 1 104 ? -3.988 4.608 17.775 1.00 90.31 104 ARG A O 1
ATOM 838 N N . ASP A 1 105 ? -2.611 4.060 16.080 1.00 84.38 105 ASP A N 1
ATOM 839 C CA . ASP A 1 105 ? -1.408 4.687 16.625 1.00 84.38 105 ASP A CA 1
ATOM 840 C C . ASP A 1 105 ? -1.240 6.160 16.236 1.00 84.38 105 ASP A C 1
ATOM 842 O O . ASP A 1 105 ? -0.354 6.809 16.781 1.00 84.38 105 ASP A O 1
ATOM 846 N N . GLY A 1 106 ? -2.103 6.717 15.377 1.00 67.12 106 GLY A N 1
ATOM 847 C CA . GLY A 1 106 ? -2.020 8.102 14.891 1.00 67.12 106 GLY A CA 1
ATOM 848 C C . GLY A 1 106 ? -1.865 9.186 15.971 1.00 67.12 106 GLY A C 1
ATOM 849 O O . GLY A 1 106 ? -1.283 10.224 15.695 1.00 67.12 106 GLY A O 1
ATOM 850 N N . ASN A 1 107 ? -2.277 8.932 17.220 1.00 61.66 107 ASN A N 1
ATOM 851 C CA . ASN A 1 107 ? -2.114 9.877 18.336 1.00 61.66 107 ASN A CA 1
ATOM 852 C C . ASN A 1 107 ? -0.774 9.750 19.093 1.00 61.66 107 ASN A C 1
ATOM 854 O O . ASN A 1 107 ? -0.529 10.501 20.036 1.00 61.66 107 ASN A O 1
ATOM 858 N N . LYS A 1 108 ? 0.105 8.805 18.732 1.00 75.81 108 LYS A N 1
ATOM 859 C CA . LYS A 1 108 ? 1.387 8.539 19.416 1.00 75.81 108 LYS A CA 1
ATOM 860 C C . LYS A 1 108 ? 2.557 9.332 18.816 1.00 75.81 108 LYS A C 1
ATOM 862 O O . LYS A 1 108 ? 3.629 8.782 18.585 1.00 75.81 108 LYS A O 1
ATOM 867 N N . GLY A 1 109 ? 2.359 10.629 18.582 1.00 70.44 109 GLY A N 1
ATOM 868 C CA . GLY A 1 109 ? 3.429 11.539 18.152 1.00 70.44 109 GLY A CA 1
ATOM 869 C C . GLY A 1 109 ? 3.669 11.627 16.642 1.00 70.44 109 GLY A C 1
ATOM 870 O O . GLY A 1 109 ? 4.652 12.237 16.239 1.00 70.44 109 GLY A O 1
ATOM 871 N N . THR A 1 110 ? 2.788 11.057 15.817 1.00 82.12 110 THR A N 1
ATOM 872 C CA . THR A 1 110 ? 2.723 11.338 14.373 1.00 82.12 110 THR A CA 1
ATOM 873 C C . THR A 1 110 ? 1.774 12.512 14.152 1.00 82.12 110 THR A C 1
ATOM 875 O O . THR A 1 110 ? 0.707 12.554 14.763 1.00 82.12 110 THR A O 1
ATOM 878 N N . SER A 1 111 ? 2.150 13.483 13.318 1.00 87.00 111 SER A N 1
ATOM 879 C CA . SER A 1 111 ? 1.237 14.587 12.996 1.00 87.00 111 SER A CA 1
ATOM 880 C C . SER A 1 111 ? 0.089 14.104 12.101 1.00 87.00 111 SER A C 1
ATOM 882 O O . SER A 1 111 ? 0.219 13.108 11.387 1.00 87.00 111 SER A O 1
ATOM 884 N N . GLU A 1 112 ? -1.044 14.811 12.101 1.00 86.44 112 GLU A N 1
ATOM 885 C CA . GLU A 1 112 ? -2.158 14.476 11.200 1.00 86.44 112 GLU A CA 1
ATOM 886 C C . GLU A 1 112 ? -1.735 14.529 9.722 1.00 86.44 112 GLU A C 1
ATOM 888 O O . GLU A 1 112 ? -2.157 13.689 8.932 1.00 86.44 112 GLU A O 1
ATOM 893 N N . GLU A 1 113 ? -0.842 15.455 9.359 1.00 89.94 113 GLU A N 1
ATOM 894 C CA . GLU A 1 113 ? -0.298 15.589 8.002 1.00 89.94 113 GLU A CA 1
ATOM 895 C C . GLU A 1 113 ? 0.590 14.394 7.611 1.00 89.94 113 GLU A C 1
ATOM 897 O O . GLU A 1 113 ? 0.468 13.848 6.513 1.00 89.94 113 GLU A O 1
ATOM 902 N N . GLU A 1 114 ? 1.453 13.934 8.520 1.00 90.25 114 GLU A N 1
ATOM 903 C CA . GLU A 1 114 ? 2.287 12.747 8.302 1.00 90.25 114 GLU A CA 1
ATOM 904 C C . GLU A 1 114 ? 1.449 11.470 8.202 1.00 90.25 114 GLU A C 1
ATOM 906 O O . GLU A 1 114 ? 1.738 10.586 7.382 1.00 90.25 114 GLU A O 1
ATOM 911 N N . LEU A 1 115 ? 0.402 11.369 9.027 1.00 90.94 115 LEU A N 1
ATOM 912 C CA . LEU A 1 115 ? -0.549 10.268 8.972 1.00 90.94 115 LEU A CA 1
ATOM 913 C C . LEU A 1 115 ? -1.260 10.261 7.618 1.00 90.94 115 LEU A C 1
ATOM 915 O O . LEU A 1 115 ? -1.233 9.241 6.933 1.00 90.94 115 LEU A O 1
ATOM 919 N N . GLU A 1 116 ? -1.819 11.393 7.198 1.00 91.50 116 GLU A N 1
ATOM 920 C CA . GLU A 1 116 ? -2.523 11.538 5.923 1.00 91.50 116 GLU A CA 1
ATOM 921 C C . GLU A 1 116 ? -1.615 11.187 4.732 1.00 91.50 116 GLU A C 1
ATOM 923 O O . GLU A 1 116 ? -1.976 10.360 3.889 1.00 91.50 116 GLU A O 1
ATOM 928 N N . GLY A 1 117 ? -0.380 11.702 4.719 1.00 93.31 117 GLY A N 1
ATOM 929 C CA . GLY A 1 117 ? 0.612 11.357 3.701 1.00 93.31 117 GLY A CA 1
ATOM 930 C C . GLY A 1 117 ? 0.987 9.871 3.703 1.00 93.31 117 GLY A C 1
ATOM 931 O O . GLY A 1 117 ? 1.293 9.298 2.655 1.00 93.31 117 GLY A O 1
ATOM 932 N N . THR A 1 118 ? 0.943 9.208 4.861 1.00 92.75 118 THR A N 1
ATOM 933 C CA . THR A 1 118 ? 1.133 7.754 4.956 1.00 92.75 118 THR A CA 1
ATOM 934 C C . THR A 1 118 ? -0.059 6.999 4.370 1.00 92.75 118 THR A C 1
ATOM 936 O O . THR A 1 118 ? 0.149 6.063 3.596 1.00 92.75 118 THR A O 1
ATOM 939 N N . LEU A 1 119 ? -1.294 7.411 4.679 1.00 93.69 119 LEU A N 1
ATOM 940 C CA . LEU A 1 119 ? -2.511 6.797 4.137 1.00 93.69 119 LEU A CA 1
ATOM 941 C C . LEU A 1 119 ? -2.542 6.879 2.603 1.00 93.69 119 LEU A C 1
ATOM 943 O O . LEU A 1 119 ? -2.820 5.878 1.942 1.00 93.69 119 LEU A O 1
ATOM 947 N N . ASP A 1 120 ? -2.157 8.020 2.028 1.00 94.88 120 ASP A N 1
ATOM 948 C CA . ASP A 1 120 ? -2.078 8.198 0.573 1.00 94.88 120 ASP A CA 1
ATOM 949 C C . ASP A 1 120 ? -1.066 7.261 -0.088 1.00 94.88 120 ASP A C 1
ATOM 951 O O . ASP A 1 120 ? -1.358 6.633 -1.111 1.00 94.88 120 ASP A O 1
ATOM 955 N N . LYS A 1 121 ? 0.118 7.098 0.511 1.00 95.12 121 LYS A N 1
ATOM 956 C CA . LYS A 1 121 ? 1.128 6.163 -0.005 1.00 95.12 121 LYS A CA 1
ATOM 957 C C . LYS A 1 121 ? 0.639 4.714 0.058 1.00 95.12 121 LYS A C 1
ATOM 959 O O . LYS A 1 121 ? 0.894 3.939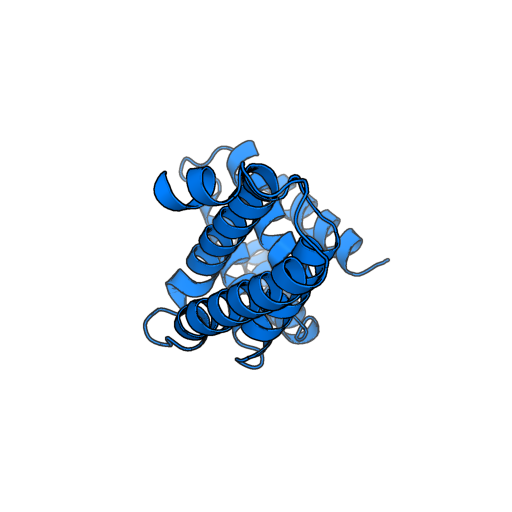 -0.864 1.00 95.12 121 LYS A O 1
ATOM 964 N N . VAL A 1 122 ? -0.102 4.342 1.102 1.00 95.75 122 VAL A N 1
ATOM 965 C CA . VAL A 1 122 ? -0.697 3.001 1.211 1.00 95.75 122 VAL A CA 1
ATOM 966 C C . VAL A 1 122 ? -1.772 2.780 0.145 1.00 95.75 122 VAL A C 1
ATOM 968 O O . VAL A 1 122 ? -1.844 1.697 -0.435 1.00 95.75 122 VAL A O 1
ATOM 971 N N . LEU A 1 123 ? -2.563 3.801 -0.190 1.00 95.00 123 LEU A N 1
ATOM 972 C CA . LEU A 1 123 ? -3.551 3.707 -1.268 1.00 95.00 123 LEU A CA 1
ATOM 973 C C . LEU A 1 123 ? -2.915 3.519 -2.646 1.00 95.00 123 LEU A C 1
ATOM 975 O O . LEU A 1 123 ? -3.473 2.827 -3.495 1.00 95.00 123 LEU A O 1
ATOM 979 N N . VAL A 1 124 ? -1.713 4.057 -2.862 1.00 93.75 124 VAL A N 1
ATOM 980 C CA . VAL A 1 124 ? -0.937 3.740 -4.066 1.00 93.75 124 VAL A CA 1
ATOM 981 C C . VAL A 1 124 ? -0.641 2.240 -4.138 1.00 93.75 124 VAL A C 1
ATOM 983 O O . VAL A 1 124 ? -0.810 1.663 -5.209 1.00 93.75 124 VAL A O 1
ATOM 986 N N . LEU A 1 125 ? -0.270 1.586 -3.029 1.00 95.56 125 LEU A N 1
ATOM 987 C CA . LEU A 1 125 ? -0.100 0.125 -2.996 1.00 95.56 125 LEU A CA 1
ATOM 988 C C . LEU A 1 125 ? -1.422 -0.617 -3.221 1.00 95.56 125 LEU A C 1
ATOM 990 O O . LEU A 1 125 ? -1.454 -1.588 -3.974 1.00 95.56 125 LEU A O 1
ATOM 994 N N . PHE A 1 126 ? -2.513 -0.139 -2.617 1.00 95.88 126 PHE A N 1
ATOM 995 C CA . PHE A 1 126 ? -3.850 -0.712 -2.788 1.00 95.88 126 PHE A CA 1
ATOM 996 C C . PHE A 1 126 ? -4.286 -0.763 -4.263 1.00 95.88 126 PHE A C 1
ATOM 998 O O . PHE A 1 126 ? -4.909 -1.728 -4.699 1.00 95.88 126 PHE A O 1
ATOM 1005 N N . ARG A 1 127 ? -3.913 0.230 -5.077 1.00 94.25 127 ARG A N 1
ATOM 1006 C CA . ARG A 1 127 ? -4.220 0.219 -6.519 1.00 94.25 127 ARG A CA 1
ATOM 1007 C C . ARG A 1 127 ? -3.572 -0.942 -7.276 1.00 94.25 127 ARG A C 1
ATOM 1009 O O . ARG A 1 127 ? -4.080 -1.309 -8.330 1.00 94.25 127 ARG A O 1
ATOM 1016 N N . PHE A 1 128 ? -2.477 -1.507 -6.764 1.00 95.38 128 PHE A N 1
ATOM 1017 C CA . PHE A 1 128 ? -1.775 -2.619 -7.405 1.00 95.38 128 PHE A CA 1
ATOM 1018 C C . PHE A 1 128 ? -2.283 -4.001 -6.975 1.00 95.38 128 PHE A C 1
ATOM 1020 O O . PHE A 1 128 ? -1.944 -4.979 -7.635 1.00 95.38 128 PHE A O 1
ATOM 1027 N N . ILE A 1 129 ? -3.059 -4.128 -5.891 1.00 95.19 129 ILE A N 1
ATOM 1028 C CA . ILE A 1 129 ? -3.521 -5.446 -5.429 1.00 95.19 129 ILE A CA 1
ATOM 1029 C C . ILE A 1 129 ? -4.731 -5.950 -6.226 1.00 95.19 129 ILE A C 1
ATOM 1031 O O . ILE A 1 129 ? -5.664 -5.203 -6.522 1.00 95.19 129 ILE A O 1
ATOM 1035 N N . GLN A 1 130 ? -4.748 -7.252 -6.510 1.00 93.50 130 GLN A N 1
ATOM 1036 C CA . GLN A 1 130 ? -5.892 -7.936 -7.125 1.00 93.50 130 GLN A CA 1
ATOM 1037 C C . GLN A 1 130 ? -6.934 -8.382 -6.085 1.00 93.50 130 GLN A C 1
ATOM 1039 O O . GLN A 1 130 ? -8.131 -8.309 -6.347 1.00 93.50 130 GLN A O 1
ATOM 1044 N N . GLY A 1 131 ? -6.500 -8.790 -4.886 1.00 92.62 131 GLY A N 1
ATOM 1045 C CA . GLY A 1 131 ? -7.366 -9.285 -3.801 1.00 92.62 131 GLY A CA 1
ATOM 1046 C C . GLY A 1 131 ? -8.100 -8.184 -3.025 1.00 92.62 131 GLY A C 1
ATOM 1047 O O . GLY A 1 131 ? -7.943 -8.078 -1.807 1.00 92.62 131 GLY A O 1
ATOM 1048 N N . LYS A 1 132 ? -8.851 -7.319 -3.717 1.00 94.44 132 LYS A N 1
ATOM 1049 C CA . LYS A 1 132 ? -9.573 -6.188 -3.097 1.00 94.44 132 LYS A CA 1
ATOM 1050 C C . LYS A 1 132 ? -10.698 -6.636 -2.158 1.00 94.44 132 LYS A C 1
ATOM 1052 O O . LYS A 1 132 ? -10.937 -5.984 -1.149 1.00 94.44 132 LYS A O 1
ATOM 1057 N N . ASP A 1 133 ? -11.338 -7.759 -2.456 1.00 95.50 133 ASP A N 1
ATOM 1058 C CA . ASP A 1 133 ? -12.342 -8.425 -1.619 1.00 95.50 133 ASP A CA 1
ATOM 1059 C C . ASP A 1 133 ? -11.753 -8.906 -0.283 1.00 95.50 133 ASP A C 1
ATOM 1061 O O . ASP A 1 133 ? -12.330 -8.691 0.785 1.00 95.50 133 ASP A O 1
ATOM 1065 N N . VAL A 1 134 ? -10.553 -9.491 -0.328 1.00 96.88 134 VAL A N 1
ATOM 1066 C CA . VAL A 1 134 ? -9.804 -9.892 0.865 1.00 96.88 134 VAL A CA 1
ATOM 1067 C C . VAL A 1 134 ? -9.454 -8.662 1.693 1.00 96.88 134 VAL A C 1
ATOM 1069 O O . VAL A 1 134 ? -9.739 -8.631 2.891 1.00 96.88 134 VAL A O 1
ATOM 1072 N N . PHE A 1 135 ? -8.888 -7.629 1.061 1.00 97.31 135 PHE A N 1
ATOM 1073 C CA . PHE A 1 135 ? -8.612 -6.357 1.727 1.00 97.31 135 PHE A CA 1
ATOM 1074 C C . PHE A 1 135 ? -9.865 -5.809 2.426 1.00 97.31 135 PHE A C 1
ATOM 1076 O O . PHE A 1 135 ? -9.815 -5.485 3.612 1.00 97.31 135 PHE A O 1
ATOM 1083 N N . GLU A 1 136 ? -10.998 -5.754 1.721 1.00 95.62 136 GLU A N 1
ATOM 1084 C CA . GLU A 1 136 ? -12.264 -5.234 2.239 1.00 95.62 136 GLU A CA 1
ATOM 1085 C C . GLU A 1 136 ? -12.755 -6.026 3.458 1.00 95.62 136 GLU A C 1
ATOM 1087 O O . GLU A 1 136 ? -13.152 -5.428 4.462 1.00 95.62 136 GLU A O 1
ATOM 1092 N N . ALA A 1 137 ? -12.691 -7.359 3.408 1.00 97.06 137 ALA A N 1
ATOM 1093 C CA . ALA A 1 137 ? -13.099 -8.218 4.516 1.00 97.06 137 ALA A CA 1
ATOM 1094 C C . ALA A 1 137 ? -12.261 -7.963 5.781 1.00 97.06 137 ALA A C 1
ATOM 1096 O O . ALA A 1 137 ? -12.812 -7.829 6.880 1.00 97.06 137 ALA A O 1
ATOM 1097 N N . PHE A 1 138 ? -10.935 -7.853 5.640 1.00 97.62 138 PHE A N 1
ATOM 1098 C CA . PHE A 1 138 ? -10.049 -7.534 6.762 1.00 97.62 138 PHE A CA 1
ATOM 1099 C C . PHE A 1 138 ? -10.261 -6.105 7.270 1.00 97.62 138 PHE A C 1
ATOM 1101 O O . PHE A 1 138 ? -10.426 -5.910 8.476 1.00 97.62 138 PHE A O 1
ATOM 1108 N N . TYR A 1 139 ? -10.349 -5.127 6.366 1.00 97.00 139 TYR A N 1
ATOM 1109 C CA . TYR A 1 139 ? -10.546 -3.723 6.717 1.00 97.00 139 TYR A CA 1
ATOM 1110 C C . TYR A 1 139 ? -11.863 -3.502 7.473 1.00 97.00 139 TYR A C 1
ATOM 1112 O O . TYR A 1 139 ? -11.855 -2.896 8.544 1.00 97.00 139 TYR A O 1
ATOM 1120 N N . LYS A 1 140 ? -12.990 -4.046 6.986 1.00 95.75 140 LYS A N 1
ATOM 1121 C CA . LYS A 1 140 ? -14.298 -3.938 7.661 1.00 95.75 140 LYS A CA 1
ATOM 1122 C C . LYS A 1 140 ? -14.289 -4.582 9.042 1.00 95.75 140 LYS A C 1
ATOM 1124 O O . LYS A 1 140 ? -14.815 -4.000 9.990 1.00 95.75 140 LYS A O 1
ATOM 1129 N N . LYS A 1 141 ? -13.690 -5.771 9.166 1.00 96.88 141 LYS A N 1
ATOM 1130 C CA . LYS A 1 141 ? -13.585 -6.488 10.443 1.00 96.88 141 LYS A CA 1
ATOM 1131 C C . LYS A 1 141 ? -12.852 -5.652 11.489 1.00 96.88 141 LYS A C 1
ATOM 1133 O O . LYS A 1 141 ? -13.305 -5.574 12.631 1.00 96.88 141 LYS A O 1
ATOM 1138 N N . ASP A 1 142 ? -11.723 -5.055 11.124 1.00 95.94 142 ASP A N 1
ATOM 1139 C CA . ASP A 1 142 ? -10.903 -4.317 12.082 1.00 95.94 142 ASP A CA 1
ATOM 1140 C C . ASP A 1 142 ? -11.441 -2.896 12.325 1.00 95.94 142 ASP A C 1
ATOM 1142 O O . ASP A 1 142 ? -11.481 -2.465 13.477 1.00 95.94 142 ASP A O 1
ATOM 1146 N N . LEU A 1 143 ? -12.034 -2.239 11.319 1.00 94.88 143 LEU A N 1
ATOM 1147 C CA . LEU A 1 143 ? -12.815 -1.008 11.507 1.00 94.88 143 LEU A CA 1
ATOM 1148 C C . LEU A 1 143 ? -13.955 -1.206 12.518 1.00 94.88 143 LEU A C 1
ATOM 1150 O O . LEU A 1 143 ? -14.090 -0.416 13.451 1.00 94.88 143 LEU A O 1
ATOM 1154 N N . ALA A 1 144 ? -14.742 -2.280 12.389 1.00 95.12 144 ALA A N 1
ATOM 1155 C CA . ALA A 1 144 ? -15.823 -2.574 13.330 1.00 95.12 144 ALA A CA 1
ATOM 1156 C C . ALA A 1 144 ? -15.304 -2.693 14.772 1.00 95.12 144 ALA A C 1
ATOM 1158 O O . ALA A 1 144 ? -15.888 -2.123 15.692 1.00 95.12 144 ALA A O 1
ATOM 1159 N N . LYS A 1 145 ? -14.167 -3.370 14.980 1.00 94.25 145 LYS A N 1
ATOM 1160 C CA . LYS A 1 145 ? -13.533 -3.454 16.304 1.00 94.25 145 LYS A CA 1
ATOM 1161 C C . LYS A 1 145 ? -13.066 -2.092 16.809 1.00 94.25 145 LYS A C 1
ATOM 1163 O O . LYS A 1 145 ? -13.255 -1.811 17.989 1.00 94.25 145 LYS A O 1
ATOM 1168 N N . ARG A 1 146 ? -12.446 -1.260 15.963 1.00 93.50 146 ARG A N 1
ATOM 1169 C CA . ARG A 1 146 ? -11.984 0.077 16.370 1.00 93.50 146 ARG A CA 1
ATOM 1170 C C . ARG A 1 146 ? -13.146 0.958 16.817 1.00 93.50 146 ARG A C 1
ATOM 1172 O O . ARG A 1 146 ? -13.049 1.560 17.884 1.00 93.50 146 ARG A O 1
ATOM 1179 N N . LEU A 1 147 ? -14.251 0.945 16.068 1.00 90.00 147 LEU A N 1
ATOM 1180 C CA . LEU A 1 147 ? -15.463 1.700 16.391 1.00 90.00 147 LEU A CA 1
ATOM 1181 C C . LEU A 1 147 ? -16.130 1.202 17.679 1.00 90.00 147 LEU A C 1
ATOM 1183 O O . LEU A 1 147 ? -16.465 2.008 18.541 1.00 90.00 147 LEU A O 1
ATOM 1187 N N . LEU A 1 148 ? -16.279 -0.116 17.847 1.00 92.50 148 LEU A N 1
ATOM 1188 C CA . LEU A 1 148 ? -16.912 -0.696 19.038 1.00 92.50 148 LEU A CA 1
ATOM 1189 C C . LEU A 1 148 ? -16.077 -0.517 20.312 1.00 92.50 148 LEU A C 1
ATOM 1191 O O . LEU A 1 148 ? -16.635 -0.414 21.400 1.00 92.50 148 LEU A O 1
ATOM 1195 N N . LEU A 1 149 ? -14.747 -0.507 20.191 1.00 91.31 149 LEU A N 1
ATOM 1196 C CA . LEU A 1 149 ? -13.832 -0.422 21.333 1.00 91.31 149 LEU A CA 1
ATOM 1197 C C . LEU A 1 149 ? -13.284 0.991 21.577 1.00 91.31 149 LEU A C 1
ATOM 1199 O O . LEU A 1 149 ? -12.470 1.155 22.484 1.00 91.31 149 LEU A O 1
ATOM 1203 N N . GLY A 1 150 ? -13.665 1.983 20.764 1.00 85.38 150 GLY A N 1
ATOM 1204 C CA . GLY A 1 150 ? -13.159 3.356 20.866 1.00 85.38 150 GLY A CA 1
ATOM 1205 C C . GLY A 1 150 ? -11.636 3.458 20.721 1.00 85.38 150 GLY A C 1
ATOM 1206 O O . GLY A 1 150 ? -11.003 4.229 21.432 1.00 85.38 150 GLY A O 1
ATOM 1207 N N . LYS A 1 151 ? -11.031 2.638 19.850 1.00 85.75 151 LYS A N 1
ATOM 1208 C CA . LYS A 1 151 ? -9.563 2.529 19.692 1.00 85.75 151 LYS A CA 1
ATOM 1209 C C . LYS A 1 151 ? -8.992 3.320 18.510 1.00 85.75 151 LYS A C 1
ATOM 1211 O O . LYS A 1 151 ? -7.817 3.151 18.198 1.00 85.75 151 LYS A O 1
ATOM 1216 N N . SER A 1 152 ? -9.808 4.119 17.832 1.00 85.06 152 SER A N 1
ATOM 1217 C CA . SER A 1 152 ? -9.358 4.982 16.736 1.00 85.06 152 SER A CA 1
ATOM 1218 C C . SER A 1 152 ? -8.586 6.188 17.273 1.00 85.06 152 SER A C 1
ATOM 1220 O O . SER A 1 152 ? -8.955 6.753 18.300 1.00 85.06 152 SER A O 1
ATOM 1222 N N . ALA A 1 153 ? -7.545 6.603 16.554 1.00 83.12 153 ALA A N 1
ATOM 1223 C CA . ALA A 1 153 ? -6.777 7.806 16.855 1.00 83.12 153 ALA A CA 1
ATOM 1224 C C . ALA A 1 153 ? -7.624 9.074 16.645 1.00 83.12 153 ALA A C 1
ATOM 1226 O O . ALA A 1 153 ? -7.732 9.913 17.535 1.00 83.12 153 ALA A O 1
ATOM 1227 N N . SER A 1 154 ? -8.299 9.182 15.499 1.00 86.12 154 S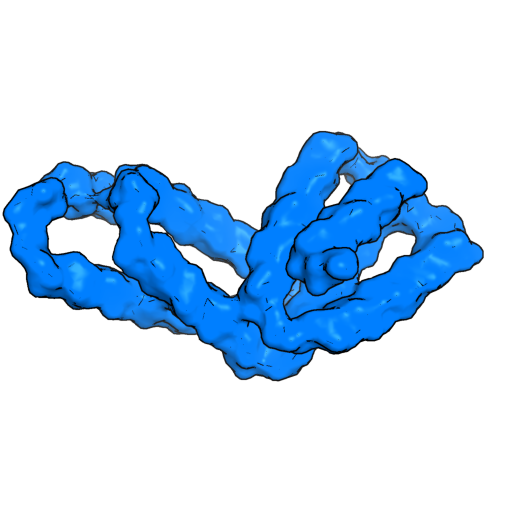ER A N 1
ATOM 1228 C CA . SER A 1 154 ? -9.156 10.323 15.172 1.00 86.12 154 SER A CA 1
ATOM 1229 C C . SER A 1 154 ? -10.363 9.883 14.349 1.00 86.12 154 SER A C 1
ATOM 1231 O O . SER A 1 154 ? -10.247 9.057 13.443 1.00 86.12 154 SER A O 1
ATOM 1233 N N . ILE A 1 155 ? -11.532 10.455 14.650 1.00 87.12 155 IL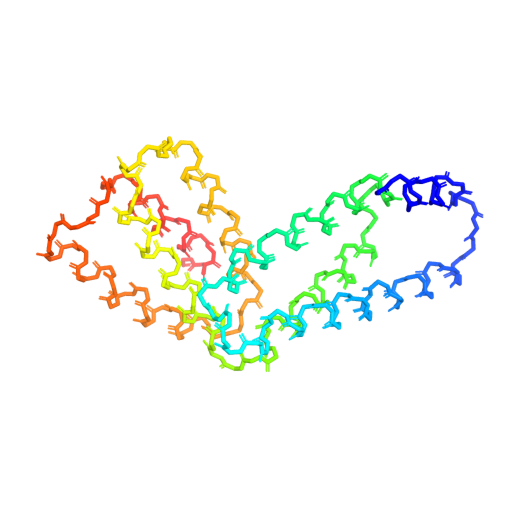E A N 1
ATOM 1234 C CA . ILE A 1 155 ? -12.758 10.246 13.866 1.00 87.12 155 ILE A CA 1
ATOM 1235 C C . ILE A 1 155 ? -12.593 10.827 12.456 1.00 87.12 155 ILE A C 1
ATOM 1237 O O . ILE A 1 155 ? -13.113 10.264 11.491 1.00 87.12 155 ILE A O 1
ATOM 1241 N N . ASP A 1 156 ? -11.863 11.932 12.324 1.00 90.06 156 ASP A N 1
ATOM 1242 C CA . ASP A 1 156 ? -11.663 12.593 11.037 1.00 90.06 156 ASP A CA 1
ATOM 1243 C C . ASP A 1 156 ? -10.708 11.796 10.144 1.00 90.06 156 ASP A C 1
ATOM 1245 O O . ASP A 1 156 ? -10.985 11.639 8.955 1.00 90.06 156 ASP A O 1
ATOM 1249 N N . ALA A 1 157 ? -9.680 11.165 10.723 1.00 90.38 157 ALA A N 1
ATOM 1250 C CA . ALA A 1 157 ? -8.817 10.227 10.001 1.00 90.38 157 ALA A CA 1
ATOM 1251 C C . ALA A 1 157 ? -9.598 9.007 9.470 1.00 90.38 157 ALA A C 1
ATOM 1253 O O . ALA A 1 157 ? -9.410 8.596 8.325 1.00 90.38 157 ALA A O 1
ATOM 1254 N N . GLU A 1 158 ? -10.532 8.455 10.257 1.00 91.25 158 GLU A N 1
ATOM 1255 C CA . GLU A 1 158 ? -11.393 7.346 9.808 1.00 91.25 158 GLU A CA 1
ATOM 1256 C C . GLU A 1 158 ? -12.299 7.777 8.644 1.00 91.25 158 GLU A C 1
ATOM 1258 O O . GLU A 1 158 ? -12.401 7.078 7.632 1.00 91.25 158 GLU A O 1
ATOM 1263 N N . LYS A 1 159 ? -12.931 8.955 8.746 1.00 92.44 159 LYS A N 1
ATOM 1264 C CA . LYS A 1 159 ? -13.753 9.513 7.661 1.00 92.44 159 LYS A CA 1
ATOM 1265 C C . LYS A 1 159 ? -12.930 9.767 6.399 1.00 92.44 159 LYS A C 1
ATOM 1267 O O . LYS A 1 159 ? -13.395 9.417 5.312 1.00 92.44 159 LYS A O 1
ATOM 1272 N N . SER A 1 160 ? -11.733 10.342 6.541 1.00 93.38 160 SER A N 1
ATOM 1273 C CA . SER A 1 160 ? -10.795 10.573 5.436 1.00 93.38 160 SER A CA 1
ATOM 1274 C C . SER A 1 160 ? -10.473 9.256 4.732 1.00 93.38 160 SER A C 1
ATOM 1276 O O . SER A 1 160 ? -10.710 9.120 3.530 1.00 93.38 160 SER A O 1
ATOM 1278 N N . MET A 1 161 ? -10.062 8.232 5.487 1.00 94.56 161 MET A N 1
ATOM 1279 C CA . MET A 1 161 ? -9.695 6.936 4.920 1.00 94.56 161 MET A CA 1
ATOM 1280 C C . MET A 1 161 ? -10.859 6.263 4.177 1.00 94.56 161 MET A C 1
ATOM 1282 O O . MET A 1 161 ? -10.680 5.766 3.063 1.00 94.56 161 MET A O 1
ATOM 1286 N N . ILE A 1 162 ? -12.068 6.279 4.750 1.00 92.94 162 ILE A N 1
ATOM 1287 C CA . ILE A 1 162 ? -13.268 5.739 4.092 1.00 92.94 162 ILE A CA 1
ATOM 1288 C C . ILE A 1 162 ? -13.571 6.507 2.801 1.00 92.94 162 ILE A C 1
ATOM 1290 O O . ILE A 1 162 ? -13.911 5.893 1.789 1.00 92.94 162 ILE A O 1
ATOM 1294 N N . SER A 1 163 ? -13.451 7.837 2.821 1.00 93.75 163 SER A N 1
ATOM 1295 C CA . SER A 1 163 ? -13.662 8.679 1.641 1.00 93.75 163 SER A CA 1
ATOM 1296 C C . SER A 1 163 ? -12.687 8.320 0.520 1.00 93.75 163 SER A C 1
ATOM 1298 O O . SER A 1 163 ? -13.101 8.080 -0.614 1.00 93.75 163 SER A O 1
ATOM 1300 N N . LYS A 1 164 ? -11.397 8.176 0.840 1.00 93.75 164 LYS A N 1
ATOM 1301 C CA . LYS A 1 164 ? -10.383 7.790 -0.144 1.00 93.75 164 LYS A CA 1
ATOM 1302 C C . LYS A 1 164 ? -10.634 6.395 -0.722 1.00 93.75 164 LYS A C 1
ATOM 1304 O O . LYS A 1 164 ? -10.575 6.229 -1.935 1.00 93.75 164 LYS A O 1
ATOM 1309 N N . LEU A 1 165 ? -10.985 5.408 0.108 1.00 93.12 165 LEU A N 1
ATOM 1310 C CA . LEU A 1 165 ? -11.315 4.057 -0.371 1.00 93.12 165 LEU A CA 1
ATOM 1311 C C . LEU A 1 165 ? -12.525 4.048 -1.313 1.00 93.12 165 LEU A C 1
ATOM 1313 O O . LEU A 1 165 ? -12.516 3.326 -2.307 1.00 93.12 165 LEU A O 1
ATOM 1317 N N . LYS A 1 166 ? -13.548 4.869 -1.041 1.00 90.44 166 LYS A N 1
ATOM 1318 C CA . LYS A 1 166 ? -14.696 5.028 -1.948 1.00 90.44 166 LYS A CA 1
ATOM 1319 C C . LYS A 1 166 ? -14.280 5.597 -3.302 1.00 90.44 166 LYS A C 1
ATOM 1321 O O . LYS A 1 166 ? -14.743 5.108 -4.328 1.00 90.44 166 LYS A O 1
ATOM 1326 N N . THR A 1 167 ? -13.390 6.588 -3.309 1.00 90.44 167 THR A N 1
ATOM 1327 C CA . THR A 1 167 ? -12.839 7.156 -4.547 1.00 90.44 167 THR A CA 1
ATOM 1328 C C . THR A 1 167 ? -12.074 6.106 -5.357 1.00 90.44 167 THR A C 1
ATOM 1330 O O . THR A 1 167 ? -12.241 6.034 -6.571 1.00 90.44 167 THR A O 1
ATOM 1333 N N . GLU A 1 168 ? -11.286 5.251 -4.702 1.00 85.44 168 GLU A N 1
ATOM 1334 C CA . GLU A 1 168 ? -10.483 4.215 -5.372 1.00 85.44 168 GLU A CA 1
ATOM 1335 C C . GLU A 1 168 ? -11.289 3.045 -5.946 1.00 85.44 168 GLU A C 1
ATOM 1337 O O . GLU A 1 168 ? -10.883 2.432 -6.936 1.00 85.44 168 GLU A O 1
ATOM 1342 N N . CYS A 1 169 ? -12.405 2.692 -5.312 1.00 80.75 169 CYS A N 1
ATOM 1343 C CA . CYS A 1 169 ? -13.230 1.561 -5.736 1.00 80.75 169 CYS A CA 1
ATOM 1344 C C . CYS A 1 169 ? -14.336 1.948 -6.726 1.00 80.75 169 CYS A C 1
ATOM 1346 O O . CYS A 1 169 ? -14.959 1.053 -7.294 1.00 80.75 169 CYS A O 1
ATOM 1348 N N . GLY A 1 170 ? -14.543 3.247 -6.969 1.00 67.19 170 GLY A N 1
ATOM 1349 C CA . GLY A 1 170 ? -15.693 3.750 -7.716 1.00 67.19 170 GLY A CA 1
ATOM 1350 C C . GLY A 1 170 ? -16.966 3.684 -6.869 1.00 67.19 170 GLY A C 1
ATOM 1351 O O . GLY A 1 170 ? -17.191 2.725 -6.131 1.00 67.19 170 GLY A O 1
ATOM 1352 N N . SER A 1 171 ? -17.772 4.744 -6.926 1.00 42.84 171 SER A N 1
ATOM 1353 C CA . SER A 1 171 ? -19.112 4.781 -6.320 1.00 42.84 171 SER A CA 1
ATOM 1354 C C . SER A 1 171 ? -20.157 4.249 -7.288 1.00 42.84 171 SER A C 1
ATOM 1356 O O . SER A 1 171 ? -20.033 4.576 -8.490 1.00 42.84 171 SER A O 1
#

pLDDT: mean 87.5, std 14.57, range [42.59, 97.75]

Sequence (171 aa):
MDTVSRAFRGCTHCFKGQCKSLRQAISSYIRRTGQSIVMDEEKDKDMVSSLLEFKASLDSILEESFSKNEAFCNTIKDSFEHLINLRQNRPAELIAKFLDEKLRDGNKGTSEEELEGTLDKVLVLFRFIQGKDVFEAFYKKDLAKRLLLGKSASIDAEKSMISKLKTECGS